Protein AF-A0A257H4T8-F1 (afdb_monomer_lite)

Structure (mmCIF, N/CA/C/O backbone):
data_AF-A0A257H4T8-F1
#
_entry.id   AF-A0A257H4T8-F1
#
loop_
_atom_site.group_PDB
_atom_site.id
_atom_site.type_symbol
_atom_site.label_atom_id
_atom_site.label_alt_id
_atom_site.label_comp_id
_atom_site.label_asym_id
_atom_site.label_entity_id
_atom_site.label_seq_id
_atom_site.pdbx_PDB_ins_code
_atom_site.Cartn_x
_atom_site.Cartn_y
_atom_site.Cartn_z
_atom_site.occupancy
_atom_site.B_iso_or_equiv
_atom_site.auth_seq_id
_atom_site.auth_comp_id
_atom_site.auth_asym_id
_atom_site.auth_atom_id
_atom_site.pdbx_PDB_model_num
ATOM 1 N N . MET A 1 1 ? 17.794 13.694 4.517 1.00 61.53 1 MET A N 1
ATOM 2 C CA . MET A 1 1 ? 16.484 13.035 4.311 1.00 61.53 1 MET A CA 1
ATOM 3 C C . MET A 1 1 ? 16.297 12.730 2.832 1.00 61.53 1 MET A C 1
ATOM 5 O O . MET A 1 1 ? 16.504 13.620 2.015 1.00 61.53 1 MET A O 1
ATOM 9 N N . GLN A 1 2 ? 15.961 11.488 2.470 1.00 77.81 2 GLN A N 1
ATOM 10 C CA . GLN A 1 2 ? 15.618 11.142 1.084 1.00 77.81 2 GLN A CA 1
ATOM 11 C C . GLN A 1 2 ? 14.274 11.781 0.704 1.00 77.81 2 GLN A C 1
ATOM 13 O O . GLN A 1 2 ? 13.358 11.820 1.521 1.00 77.81 2 GLN A O 1
ATOM 18 N N . LYS A 1 3 ? 14.149 12.274 -0.537 1.00 88.25 3 LYS A N 1
ATOM 19 C CA . LYS A 1 3 ? 12.897 12.875 -1.025 1.00 88.25 3 LYS A CA 1
ATOM 20 C C . LYS A 1 3 ? 11.767 11.831 -1.022 1.00 88.25 3 LYS A C 1
ATOM 22 O O . LYS A 1 3 ? 12.018 10.741 -1.550 1.00 88.25 3 LYS A O 1
ATOM 27 N N . PRO A 1 4 ? 10.564 12.149 -0.511 1.00 94.00 4 PRO A N 1
ATOM 28 C CA . PRO A 1 4 ? 9.388 11.289 -0.632 1.00 94.00 4 PRO A CA 1
ATOM 29 C C . PRO A 1 4 ? 9.081 10.914 -2.087 1.00 94.00 4 PRO A C 1
ATOM 31 O O . PRO A 1 4 ? 9.513 11.593 -3.025 1.00 94.00 4 PRO A O 1
ATOM 34 N N . ILE A 1 5 ? 8.339 9.827 -2.285 1.00 95.81 5 ILE A N 1
ATOM 35 C CA . ILE A 1 5 ? 7.796 9.458 -3.597 1.00 95.81 5 ILE A CA 1
ATOM 36 C C . ILE A 1 5 ? 6.339 9.900 -3.643 1.00 95.81 5 ILE A C 1
ATOM 38 O O . ILE A 1 5 ? 5.559 9.520 -2.782 1.00 95.81 5 ILE A O 1
ATOM 42 N N . GLN A 1 6 ? 5.973 10.648 -4.676 1.00 96.44 6 GLN A N 1
ATOM 43 C CA . GLN A 1 6 ? 4.584 10.850 -5.070 1.00 96.44 6 GLN A CA 1
ATOM 44 C C . GLN A 1 6 ? 4.375 10.107 -6.388 1.00 96.44 6 GLN A C 1
ATOM 46 O O . GLN A 1 6 ? 5.131 10.317 -7.342 1.00 96.44 6 GLN A O 1
ATOM 51 N N . ALA A 1 7 ? 3.409 9.194 -6.433 1.00 96.62 7 ALA A N 1
ATOM 52 C CA . ALA A 1 7 ? 3.202 8.329 -7.588 1.00 96.62 7 ALA A CA 1
ATOM 53 C C . ALA A 1 7 ? 1.721 8.227 -7.945 1.00 96.62 7 ALA A C 1
ATOM 55 O O . ALA A 1 7 ? 0.884 8.001 -7.079 1.00 96.62 7 ALA A O 1
ATOM 56 N N . ARG A 1 8 ? 1.417 8.365 -9.239 1.00 97.06 8 ARG A N 1
ATOM 57 C CA . ARG A 1 8 ? 0.072 8.162 -9.786 1.00 97.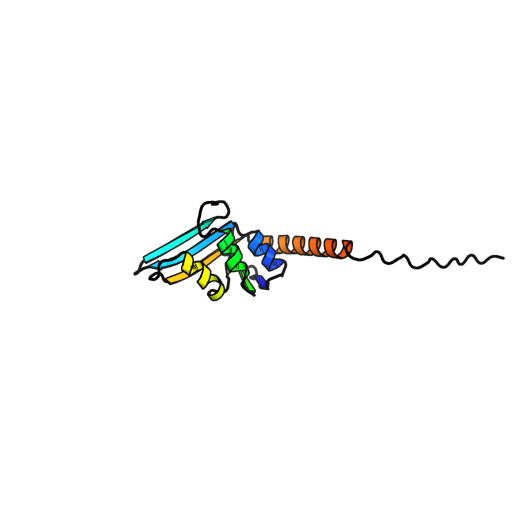06 8 ARG A CA 1
ATOM 58 C C . ARG A 1 8 ? -0.193 6.681 -10.038 1.00 97.06 8 ARG A C 1
ATOM 60 O O . ARG A 1 8 ? 0.733 5.954 -10.422 1.00 97.06 8 ARG A O 1
ATOM 67 N N . ASN A 1 9 ? -1.444 6.267 -9.898 1.00 96.31 9 ASN A N 1
ATOM 68 C CA . ASN A 1 9 ? -1.931 4.956 -10.303 1.00 96.31 9 ASN A CA 1
ATOM 69 C C . ASN A 1 9 ? -1.523 4.630 -11.755 1.00 96.31 9 ASN A C 1
ATOM 71 O O . ASN A 1 9 ? -1.510 5.500 -12.629 1.00 96.31 9 ASN A O 1
ATOM 75 N N . GLY A 1 10 ? -1.093 3.389 -11.986 1.00 93.12 10 GLY A N 1
ATOM 76 C CA . GLY A 1 10 ? -0.539 2.902 -13.257 1.00 93.12 10 GLY A CA 1
ATOM 77 C C . GLY A 1 10 ? 0.929 3.267 -13.529 1.00 93.12 10 GLY A C 1
ATOM 78 O O . GLY A 1 10 ? 1.527 2.778 -14.496 1.00 93.12 10 GLY A O 1
ATOM 79 N N . SER A 1 11 ? 1.551 4.109 -12.695 1.00 97.06 11 SER A N 1
ATOM 80 C CA . SER A 1 11 ? 2.993 4.357 -12.783 1.00 97.06 11 SER A CA 1
ATOM 81 C C . SER A 1 11 ? 3.798 3.193 -12.196 1.00 97.06 11 SER A C 1
ATOM 83 O O . SER A 1 11 ? 3.383 2.523 -11.254 1.00 97.06 11 SER A O 1
ATOM 85 N N . SER A 1 12 ? 5.022 2.997 -12.688 1.00 97.50 12 SER A N 1
ATOM 86 C CA . SER A 1 12 ? 5.915 1.958 -12.160 1.00 97.50 12 SER A CA 1
ATOM 87 C C . SER A 1 12 ? 6.291 2.165 -10.690 1.00 97.50 12 SER A C 1
ATOM 89 O O . SER A 1 12 ? 6.612 1.205 -10.004 1.00 97.50 12 SER A O 1
ATOM 91 N N . LEU A 1 13 ? 6.304 3.417 -10.209 1.00 97.56 13 LEU A N 1
ATOM 92 C CA . LEU A 1 13 ? 6.576 3.723 -8.798 1.00 97.56 13 LEU A CA 1
ATOM 93 C C . LEU A 1 13 ? 5.406 3.305 -7.907 1.00 97.56 13 LEU A C 1
ATOM 95 O O . LEU A 1 13 ? 5.632 2.750 -6.837 1.00 97.56 13 LEU A O 1
ATOM 99 N N . PHE A 1 14 ? 4.179 3.535 -8.375 1.00 97.56 14 PHE A N 1
ATOM 100 C CA . PHE A 1 14 ? 2.964 3.104 -7.693 1.00 97.56 14 PHE A CA 1
ATOM 101 C C . PHE A 1 14 ? 2.922 1.580 -7.572 1.00 97.56 14 PHE A C 1
ATOM 103 O O . PHE A 1 14 ? 2.762 1.039 -6.481 1.00 97.56 14 PHE A O 1
ATOM 110 N N . GLU A 1 15 ? 3.163 0.881 -8.680 1.00 97.44 15 GLU A N 1
ATOM 111 C CA . GLU A 1 15 ? 3.187 -0.582 -8.696 1.00 97.44 15 GLU A CA 1
ATOM 112 C C . GLU A 1 15 ? 4.284 -1.161 -7.809 1.00 97.44 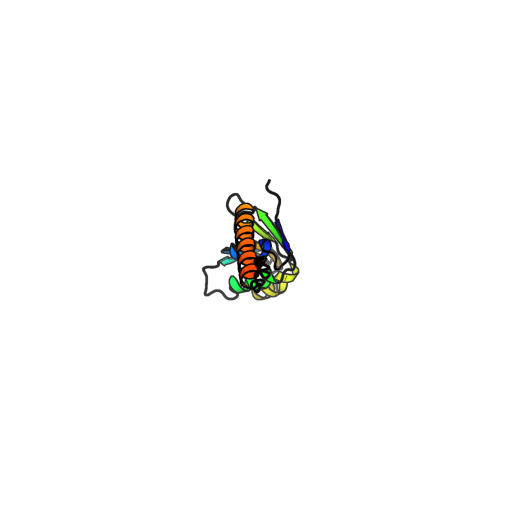15 GLU A C 1
ATOM 114 O O . GLU A 1 15 ? 4.004 -2.068 -7.028 1.00 97.44 15 GLU A O 1
ATOM 119 N N . ALA A 1 16 ? 5.498 -0.604 -7.874 1.00 97.56 16 ALA A N 1
ATOM 120 C CA . ALA A 1 16 ? 6.612 -1.041 -7.041 1.00 97.56 16 ALA A CA 1
ATOM 121 C C . ALA A 1 16 ? 6.331 -0.857 -5.541 1.00 97.56 16 ALA A C 1
ATOM 123 O O . ALA A 1 16 ? 6.671 -1.726 -4.739 1.00 97.56 16 ALA A O 1
ATOM 124 N N . ALA A 1 17 ? 5.708 0.257 -5.142 1.00 97.31 17 ALA A N 1
ATOM 125 C CA . ALA A 1 17 ? 5.382 0.506 -3.740 1.00 97.31 17 ALA A CA 1
ATOM 126 C C . ALA A 1 17 ? 4.423 -0.566 -3.198 1.00 97.31 17 ALA A C 1
ATOM 128 O O . ALA A 1 17 ? 4.697 -1.186 -2.165 1.00 97.31 17 ALA A O 1
ATOM 129 N N . PHE A 1 18 ? 3.341 -0.850 -3.927 1.00 97.12 18 PHE A N 1
ATOM 130 C CA . PHE A 1 18 ? 2.380 -1.874 -3.520 1.00 97.12 18 PHE A CA 1
ATOM 131 C C . PHE A 1 18 ? 2.930 -3.298 -3.638 1.00 97.12 18 PHE A C 1
ATOM 133 O O . PHE A 1 18 ? 2.633 -4.121 -2.779 1.00 97.12 18 PHE A O 1
ATOM 140 N N . SER A 1 19 ? 3.746 -3.615 -4.650 1.00 96.44 19 SER A N 1
ATOM 141 C CA . SER A 1 19 ? 4.326 -4.961 -4.799 1.00 96.44 19 SER A CA 1
ATOM 142 C C . SER A 1 19 ? 5.300 -5.319 -3.677 1.00 96.44 19 SER A C 1
ATOM 144 O O . SER A 1 19 ? 5.505 -6.491 -3.384 1.00 96.44 19 SER A O 1
ATOM 146 N N . LEU A 1 20 ? 5.922 -4.309 -3.065 1.00 96.38 20 LEU A N 1
ATOM 147 C CA . LEU A 1 20 ? 6.852 -4.468 -1.947 1.00 96.38 20 LEU A CA 1
ATOM 148 C C . LEU A 1 20 ? 6.162 -4.389 -0.576 1.00 96.38 20 LEU A C 1
ATOM 150 O O . LEU A 1 20 ? 6.837 -4.511 0.448 1.00 96.38 20 LEU A O 1
ATOM 154 N N . SER A 1 21 ? 4.843 -4.189 -0.540 1.00 95.81 21 SER A N 1
ATOM 155 C CA . SER A 1 21 ? 4.081 -4.102 0.706 1.00 95.81 21 SER A CA 1
ATOM 156 C C . SER A 1 21 ? 3.896 -5.479 1.339 1.00 95.81 21 SER A C 1
ATOM 158 O O . SER A 1 21 ? 3.517 -6.430 0.658 1.00 95.81 21 SER A O 1
ATOM 160 N N . LYS A 1 22 ? 4.139 -5.585 2.650 1.00 92.50 22 LYS A N 1
ATOM 161 C CA . LYS A 1 22 ? 4.096 -6.872 3.381 1.00 92.50 22 LYS A CA 1
ATOM 162 C C . LYS A 1 22 ? 3.105 -6.901 4.537 1.00 92.50 22 L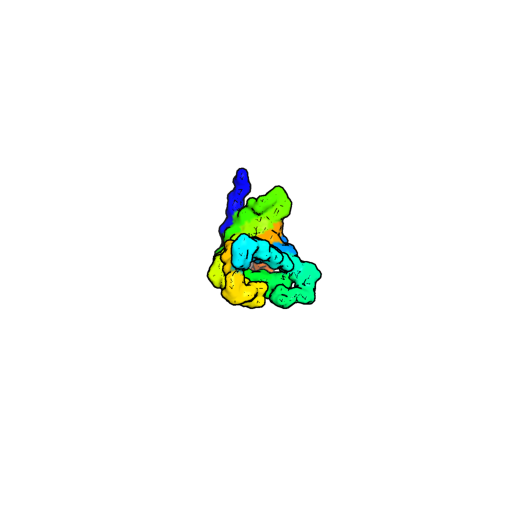YS A C 1
ATOM 164 O O . LYS A 1 22 ? 2.672 -7.974 4.964 1.00 92.50 22 LYS A O 1
ATOM 169 N N . SER A 1 23 ? 2.776 -5.737 5.078 1.00 94.44 23 SER A N 1
ATOM 170 C CA . SER A 1 23 ? 1.851 -5.611 6.193 1.00 94.44 23 SER A CA 1
ATOM 171 C C . SER A 1 23 ? 1.185 -4.247 6.183 1.00 94.44 23 SER A C 1
ATOM 173 O O . SER A 1 23 ? 1.638 -3.309 5.530 1.00 94.44 23 SER A O 1
ATOM 175 N N . ALA A 1 24 ? 0.080 -4.144 6.903 1.00 94.62 24 ALA A N 1
ATOM 176 C CA . ALA A 1 24 ? -0.620 -2.899 7.122 1.00 94.62 24 ALA A CA 1
ATOM 177 C C . ALA A 1 24 ? -1.171 -2.846 8.544 1.00 94.62 24 ALA A C 1
ATOM 179 O O . ALA A 1 24 ? -1.429 -3.870 9.188 1.00 94.62 24 ALA A O 1
ATOM 180 N N . ARG A 1 25 ? -1.351 -1.625 9.029 1.00 93.81 25 ARG A N 1
ATOM 181 C CA . ARG A 1 25 ? -1.908 -1.321 10.335 1.00 93.81 25 ARG A CA 1
ATOM 182 C C . ARG A 1 25 ? -3.037 -0.320 10.181 1.00 93.81 25 ARG A C 1
ATOM 184 O O . ARG A 1 25 ? -2.848 0.743 9.595 1.00 93.81 25 ARG A O 1
ATOM 191 N N . ILE A 1 26 ? -4.183 -0.645 10.762 1.00 93.06 26 ILE A N 1
ATOM 192 C CA . ILE A 1 26 ? -5.304 0.279 10.904 1.00 93.06 26 ILE A CA 1
ATOM 193 C C . ILE A 1 26 ? -5.437 0.596 12.385 1.00 93.06 26 ILE A C 1
ATOM 195 O O . ILE A 1 26 ? -5.609 -0.300 13.209 1.00 93.06 26 ILE A O 1
ATOM 199 N N . THR A 1 27 ? -5.332 1.874 12.721 1.00 92.62 27 THR A N 1
ATOM 200 C CA . THR A 1 27 ? -5.515 2.357 14.087 1.00 92.62 27 THR A CA 1
ATOM 201 C C . THR A 1 27 ? -6.867 3.036 14.180 1.00 92.62 27 THR A C 1
ATOM 203 O O . THR A 1 27 ? -7.179 3.919 13.375 1.00 92.62 27 THR A O 1
ATOM 206 N N . VAL A 1 28 ? -7.657 2.659 15.180 1.00 93.31 28 VAL A N 1
ATOM 207 C CA . VAL A 1 28 ? -8.981 3.226 15.433 1.00 93.31 28 VAL A CA 1
ATOM 208 C C . VAL A 1 28 ? -9.087 3.747 16.855 1.00 93.31 28 VAL A C 1
ATOM 210 O O . VAL A 1 28 ? -8.424 3.263 17.774 1.00 93.31 28 VAL A O 1
ATOM 213 N N . PHE A 1 29 ? -9.923 4.762 17.021 1.00 92.50 29 PHE A N 1
ATOM 214 C CA . PHE A 1 29 ? -10.326 5.281 18.314 1.00 92.50 29 PHE A CA 1
ATOM 215 C C . PHE A 1 29 ? -11.628 4.608 18.750 1.00 92.50 29 PHE A C 1
ATOM 217 O O . PHE A 1 29 ? -12.591 4.586 17.982 1.00 92.50 29 PHE A O 1
ATOM 224 N N . ASN A 1 30 ? -11.649 4.094 19.976 1.00 90.88 30 ASN A N 1
ATOM 225 C CA . ASN A 1 30 ? -12.783 3.403 20.577 1.00 90.88 30 ASN A CA 1
ATOM 226 C C . ASN A 1 30 ? -12.981 3.905 22.018 1.00 90.88 30 ASN A C 1
ATOM 228 O O . ASN A 1 30 ? -12.170 3.594 22.881 1.00 90.88 30 ASN A 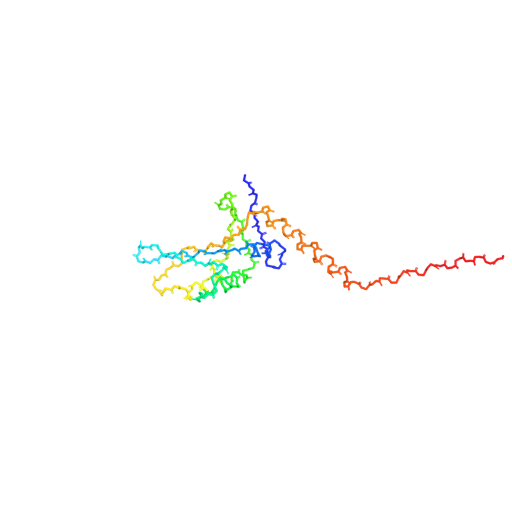O 1
ATOM 232 N N . PHE A 1 31 ? -14.015 4.722 22.261 1.00 85.75 31 PHE A N 1
ATOM 233 C CA . PHE A 1 31 ? -14.397 5.240 23.590 1.00 85.75 31 PHE A CA 1
ATOM 234 C C . PHE A 1 31 ? -13.224 5.671 24.501 1.00 85.75 31 PHE A C 1
ATOM 236 O O . PHE A 1 31 ? -13.150 5.294 25.666 1.00 85.75 31 PHE A O 1
ATOM 243 N N . GLY A 1 32 ? -12.284 6.468 23.982 1.00 85.69 32 GLY A N 1
ATOM 244 C CA . GLY A 1 32 ? -11.124 6.939 24.760 1.00 85.69 32 GLY A CA 1
ATOM 245 C C . GLY A 1 32 ? -9.888 6.041 24.680 1.00 85.69 32 GLY A C 1
ATOM 246 O O . GLY A 1 32 ? -8.813 6.453 25.106 1.00 85.69 32 GLY A O 1
ATOM 247 N N . GLN A 1 33 ? -10.006 4.855 24.089 1.00 92.69 33 GLN A N 1
ATOM 248 C CA . GLN A 1 33 ? -8.921 3.900 23.884 1.00 92.69 33 GLN A CA 1
ATOM 249 C C . GLN A 1 33 ? -8.513 3.806 22.409 1.00 92.69 33 GLN A C 1
ATOM 251 O O . GLN A 1 33 ? -9.236 4.216 21.497 1.00 92.69 33 GLN A O 1
ATOM 256 N N . ILE A 1 34 ? -7.316 3.265 22.173 1.00 93.44 34 ILE A N 1
ATOM 257 C CA . ILE A 1 34 ? -6.789 2.996 20.835 1.00 93.44 34 ILE A CA 1
ATOM 258 C C . ILE A 1 34 ? -6.775 1.488 20.615 1.00 93.44 34 ILE A C 1
ATOM 260 O O . ILE A 1 34 ? -6.164 0.751 21.387 1.00 93.44 34 ILE A O 1
ATOM 264 N N . ARG A 1 35 ? -7.393 1.047 19.519 1.00 92.62 35 ARG A N 1
ATOM 265 C CA . ARG A 1 35 ? -7.321 -0.333 19.038 1.00 92.62 35 ARG A CA 1
ATOM 266 C C . ARG A 1 35 ? -6.567 -0.368 17.716 1.00 92.62 35 ARG A C 1
ATOM 268 O O . ARG A 1 35 ? -6.724 0.513 16.870 1.00 92.62 35 ARG A O 1
ATOM 275 N N . THR A 1 36 ? -5.765 -1.410 17.541 1.00 92.44 36 THR A N 1
ATOM 276 C CA . THR A 1 36 ? -4.938 -1.605 16.353 1.00 92.44 36 THR A CA 1
ATOM 277 C C . THR A 1 36 ? -5.303 -2.919 15.681 1.00 92.44 36 THR A C 1
ATOM 279 O O . THR A 1 36 ? -5.256 -3.974 16.309 1.00 92.44 36 THR A O 1
ATOM 282 N N . LEU A 1 37 ? -5.636 -2.855 14.396 1.00 91.44 37 LEU A N 1
ATOM 283 C CA . LEU A 1 37 ? -5.833 -4.012 13.532 1.00 91.44 37 LEU A CA 1
ATOM 284 C C . LEU A 1 37 ? -4.585 -4.194 12.671 1.00 91.44 37 LEU A C 1
ATOM 286 O O . LEU A 1 37 ? -4.090 -3.232 12.079 1.00 91.44 37 LEU A O 1
ATOM 290 N N . GLN A 1 38 ? -4.071 -5.421 12.607 1.00 92.88 38 GLN A N 1
ATOM 291 C CA . GLN A 1 38 ? -2.867 -5.743 11.848 1.00 92.88 38 GLN A CA 1
ATOM 292 C C . GLN A 1 38 ? -3.172 -6.756 10.750 1.00 92.88 38 GLN A C 1
ATOM 294 O O . GLN A 1 38 ? -3.634 -7.864 11.020 1.00 92.88 38 GLN A O 1
ATOM 299 N N . PHE A 1 39 ? -2.824 -6.383 9.525 1.00 92.88 39 PHE A N 1
ATOM 300 C CA . PHE A 1 39 ? -2.966 -7.196 8.327 1.00 92.88 39 PHE A CA 1
ATOM 301 C C . PHE A 1 39 ? -1.570 -7.577 7.856 1.00 92.88 39 PHE A C 1
ATOM 303 O O . PHE A 1 39 ? -0.704 -6.716 7.724 1.00 92.88 39 PHE A O 1
ATOM 310 N N . ASN A 1 40 ? -1.336 -8.860 7.611 1.00 92.12 40 ASN A N 1
ATOM 311 C CA . ASN A 1 40 ? -0.045 -9.358 7.150 1.00 92.12 40 ASN A CA 1
ATOM 312 C C . ASN A 1 40 ? -0.262 -10.194 5.894 1.00 92.12 40 ASN A C 1
ATOM 314 O O . ASN A 1 40 ? -1.186 -11.004 5.857 1.00 92.12 40 ASN A O 1
ATOM 318 N N . GLN A 1 41 ? 0.631 -10.061 4.915 1.00 87.06 41 GLN A N 1
ATOM 319 C CA . GLN A 1 41 ? 0.556 -10.782 3.642 1.00 87.06 41 GLN A CA 1
ATOM 320 C C . GLN A 1 41 ? 0.478 -12.308 3.806 1.00 87.06 41 GLN A C 1
ATOM 322 O O . GLN A 1 41 ? -0.158 -12.983 3.008 1.00 87.06 41 GLN A O 1
ATOM 327 N N . LEU A 1 42 ? 1.105 -12.852 4.852 1.00 85.62 42 LEU A N 1
ATOM 328 C CA . LEU A 1 42 ? 1.169 -14.296 5.101 1.00 85.62 42 LEU A CA 1
ATOM 329 C C . LEU A 1 42 ? -0.055 -14.857 5.846 1.00 85.62 42 LEU A C 1
ATOM 331 O O . LEU A 1 42 ? -0.163 -16.070 6.007 1.00 85.62 42 LEU A O 1
ATOM 335 N N . LYS A 1 43 ? -0.969 -14.009 6.335 1.00 80.88 43 LYS A N 1
ATOM 336 C CA . LYS A 1 43 ? -2.172 -14.462 7.046 1.00 80.88 43 LYS A CA 1
ATOM 337 C C . LYS A 1 43 ? -3.331 -14.608 6.059 1.00 80.88 43 LYS A C 1
ATOM 339 O O . LYS A 1 43 ? -3.987 -13.626 5.734 1.00 80.88 43 LYS A O 1
ATOM 344 N N . LEU A 1 44 ? -3.566 -15.841 5.611 1.00 69.56 44 LEU A N 1
ATOM 345 C CA . LEU A 1 44 ? -4.564 -16.166 4.583 1.00 69.56 44 LEU A CA 1
ATOM 346 C C . LEU A 1 44 ? -6.002 -16.297 5.119 1.00 69.56 44 LEU A C 1
ATOM 348 O O . LEU A 1 44 ? -6.938 -16.134 4.352 1.00 69.56 44 LEU A O 1
ATOM 352 N N . ASN A 1 45 ? -6.187 -16.531 6.423 1.00 74.75 45 ASN A N 1
ATOM 353 C CA . ASN A 1 45 ? -7.504 -16.813 7.022 1.00 74.75 45 ASN A CA 1
ATOM 354 C C . ASN A 1 45 ? -8.115 -15.602 7.752 1.00 74.75 45 ASN A C 1
ATOM 356 O O . ASN A 1 45 ? -8.848 -15.766 8.726 1.00 74.75 45 ASN A O 1
ATOM 360 N N . CYS A 1 46 ? -7.747 -14.383 7.361 1.00 73.88 46 CYS A N 1
ATOM 361 C CA . CYS A 1 46 ? -8.328 -13.166 7.921 1.00 73.88 46 CYS A CA 1
ATOM 362 C C . CYS A 1 46 ? -9.286 -12.563 6.896 1.00 73.88 46 CYS A C 1
ATOM 364 O O . CYS A 1 46 ? -8.866 -12.303 5.773 1.00 73.88 46 CYS A O 1
ATOM 366 N N . GLU A 1 47 ? -10.531 -12.316 7.298 1.00 81.81 47 GLU A N 1
ATOM 367 C CA . GLU A 1 47 ? -11.501 -11.551 6.517 1.00 81.81 47 GLU A CA 1
ATOM 368 C C . GLU A 1 47 ? -11.853 -10.258 7.271 1.00 81.81 47 GLU A C 1
ATOM 370 O O . GLU A 1 47 ? -12.259 -10.329 8.436 1.00 81.81 47 GLU A O 1
ATOM 375 N N . PRO A 1 48 ? -11.688 -9.075 6.650 1.00 87.44 48 PRO A N 1
ATOM 376 C CA . PRO A 1 48 ? -11.046 -8.834 5.352 1.00 87.44 48 PRO A CA 1
ATOM 377 C C . PRO A 1 48 ? -9.548 -9.190 5.347 1.00 87.44 48 PRO A C 1
ATOM 379 O O . PRO A 1 48 ? -8.873 -9.117 6.378 1.00 87.44 48 PRO A O 1
ATOM 382 N N . SER A 1 49 ? -9.009 -9.572 4.189 1.00 92.00 49 SER A N 1
ATOM 383 C CA . SER A 1 49 ? -7.612 -10.000 4.065 1.00 92.00 49 SER A CA 1
ATOM 384 C C . SER A 1 49 ? -6.660 -8.832 3.789 1.00 92.00 49 SER A C 1
ATOM 386 O O . SER A 1 49 ? -7.061 -7.719 3.440 1.00 92.00 49 SER A O 1
ATOM 388 N N . PHE A 1 50 ? -5.348 -9.081 3.895 1.00 93.94 50 PHE A N 1
ATOM 389 C CA . PHE A 1 50 ? -4.346 -8.108 3.441 1.00 93.94 50 PHE A CA 1
ATOM 390 C C . PHE A 1 50 ? -4.468 -7.817 1.935 1.00 93.94 50 PHE A C 1
ATOM 392 O O . PHE A 1 50 ? -4.245 -6.685 1.514 1.00 93.94 50 PHE A O 1
ATOM 399 N N . SER A 1 51 ? -4.845 -8.812 1.126 1.00 93.19 51 SER A N 1
ATOM 400 C CA . SER A 1 51 ? -5.037 -8.629 -0.318 1.00 93.19 51 SER A CA 1
ATOM 401 C C . SER A 1 51 ? -6.199 -7.679 -0.613 1.00 93.19 51 SER A C 1
ATOM 403 O O . SER A 1 51 ? -6.080 -6.819 -1.488 1.00 93.19 51 SER A O 1
ATOM 405 N N . ASP A 1 52 ? -7.287 -7.782 0.151 1.00 93.88 52 ASP A N 1
ATOM 406 C CA . ASP A 1 52 ? -8.455 -6.903 0.011 1.00 93.88 52 ASP A CA 1
ATOM 407 C C . ASP A 1 52 ? -8.096 -5.466 0.390 1.00 93.88 52 ASP A C 1
ATOM 409 O O . ASP A 1 52 ? -8.419 -4.527 -0.337 1.00 93.88 52 ASP A O 1
ATOM 413 N N . LEU A 1 53 ? -7.321 -5.302 1.469 1.00 94.62 53 LEU A N 1
ATOM 414 C CA . LEU A 1 53 ? -6.799 -4.004 1.896 1.00 94.62 53 LEU A CA 1
ATOM 415 C C . LEU A 1 53 ? -5.952 -3.357 0.797 1.00 94.62 53 LEU A C 1
ATOM 417 O O . LEU A 1 53 ? -6.144 -2.186 0.477 1.00 94.62 53 LEU A O 1
ATOM 421 N N . ILE A 1 54 ? -5.014 -4.109 0.213 1.00 95.94 54 ILE A N 1
ATOM 422 C CA . ILE A 1 54 ? -4.163 -3.609 -0.875 1.00 95.94 54 ILE A CA 1
ATOM 423 C C . ILE A 1 54 ? -4.989 -3.290 -2.121 1.00 95.94 54 ILE A C 1
ATOM 425 O O . ILE A 1 54 ? -4.688 -2.313 -2.805 1.00 95.94 54 ILE A O 1
ATOM 429 N N . SER A 1 55 ? -6.023 -4.076 -2.412 1.00 94.88 55 SER A N 1
ATOM 430 C CA . SER A 1 55 ? -6.910 -3.833 -3.552 1.00 94.88 55 SER A CA 1
ATOM 431 C C . SER A 1 55 ? -7.684 -2.528 -3.380 1.00 94.88 55 SER A C 1
ATOM 433 O O . SER A 1 55 ? -7.629 -1.692 -4.277 1.00 94.88 55 SER A O 1
ATOM 435 N N . ALA A 1 56 ? -8.270 -2.290 -2.203 1.00 94.88 56 ALA A N 1
ATOM 436 C CA . ALA A 1 56 ? -8.918 -1.019 -1.879 1.00 94.88 56 ALA A CA 1
ATOM 437 C C . ALA A 1 56 ? -7.926 0.154 -1.944 1.00 94.88 56 ALA A C 1
ATOM 439 O O . ALA A 1 56 ? -8.176 1.164 -2.592 1.00 94.88 56 ALA A O 1
ATOM 440 N N . ALA A 1 57 ? -6.738 0.002 -1.355 1.00 95.31 57 ALA A N 1
ATOM 441 C CA . ALA A 1 57 ? -5.703 1.035 -1.371 1.00 95.31 57 ALA A CA 1
ATOM 442 C C . ALA A 1 57 ? -5.239 1.409 -2.792 1.00 95.31 57 ALA A C 1
ATOM 444 O O . ALA A 1 57 ? -4.877 2.560 -3.054 1.00 95.31 57 ALA A O 1
ATOM 445 N N . ARG A 1 58 ? -5.259 0.447 -3.723 1.00 95.81 58 ARG A N 1
ATOM 446 C CA . ARG A 1 58 ? -4.909 0.652 -5.134 1.00 95.81 58 ARG A CA 1
ATOM 447 C C . ARG A 1 58 ? -5.956 1.426 -5.925 1.00 95.81 58 ARG A C 1
ATOM 449 O O . ARG A 1 58 ? -5.637 1.849 -7.032 1.00 95.81 58 ARG A O 1
ATOM 456 N N . GLU A 1 59 ? -7.154 1.645 -5.396 1.00 95.12 59 GLU A N 1
ATOM 457 C CA . GLU A 1 59 ? -8.149 2.520 -6.028 1.00 95.12 59 GLU A CA 1
ATOM 458 C C . GLU A 1 59 ? -7.768 4.006 -5.908 1.00 95.12 59 GLU A C 1
ATOM 460 O O . GLU A 1 59 ? -8.297 4.842 -6.638 1.00 95.12 59 GLU A O 1
ATOM 465 N N . SER A 1 60 ? -6.795 4.345 -5.053 1.00 94.31 60 SER A N 1
ATOM 466 C CA . SER A 1 60 ? -6.284 5.710 -4.924 1.00 94.31 60 SER A CA 1
ATOM 467 C C . SER A 1 60 ? -5.641 6.194 -6.226 1.00 94.31 60 SER A C 1
ATOM 469 O O . SER A 1 60 ? -4.815 5.499 -6.824 1.00 94.31 60 SER A O 1
ATOM 471 N N . GLU A 1 61 ? -5.973 7.415 -6.661 1.00 94.56 61 GLU A N 1
ATOM 472 C CA . GLU A 1 61 ? -5.370 8.005 -7.865 1.00 94.56 61 GLU A CA 1
ATOM 473 C C . GLU A 1 61 ? -3.877 8.292 -7.653 1.00 94.56 61 GLU A C 1
ATOM 475 O O . GLU A 1 61 ? -3.062 8.098 -8.559 1.00 94.56 61 GLU A O 1
ATOM 480 N N . TYR A 1 62 ? -3.509 8.714 -6.444 1.00 95.62 62 TYR A N 1
ATOM 481 C CA . TYR A 1 62 ? -2.135 8.998 -6.053 1.00 95.62 62 TYR A CA 1
ATOM 482 C C . TYR A 1 62 ? -1.795 8.328 -4.729 1.00 95.62 62 TYR A C 1
ATOM 484 O O . TYR A 1 62 ? -2.657 8.111 -3.879 1.00 95.62 62 TYR A O 1
ATOM 492 N N . ILE A 1 63 ? -0.512 8.038 -4.553 1.00 96.31 63 ILE A N 1
ATOM 493 C CA . ILE A 1 63 ? 0.061 7.655 -3.268 1.00 96.31 63 ILE A CA 1
ATOM 494 C C . ILE A 1 63 ? 1.251 8.538 -2.938 1.00 96.31 63 ILE A C 1
ATOM 496 O O . ILE A 1 63 ? 1.983 8.986 -3.832 1.00 96.31 63 ILE A O 1
ATOM 500 N N . HIS A 1 64 ? 1.467 8.718 -1.643 1.00 96.44 64 HIS A N 1
ATOM 501 C CA . HIS A 1 64 ? 2.686 9.280 -1.094 1.00 96.44 64 HIS A CA 1
ATOM 502 C C . HIS A 1 64 ? 3.426 8.180 -0.343 1.00 96.44 64 HIS A C 1
ATOM 504 O O . HIS A 1 64 ? 2.823 7.394 0.377 1.00 96.44 64 HIS A O 1
ATOM 510 N N . VAL A 1 65 ? 4.734 8.077 -0.545 1.00 96.38 65 VAL A N 1
ATOM 511 C CA . VAL A 1 65 ? 5.572 7.136 0.196 1.00 96.38 65 VAL A CA 1
ATOM 512 C C . VAL A 1 65 ? 6.654 7.911 0.915 1.00 96.38 65 VAL A C 1
ATOM 514 O O . VAL A 1 65 ? 7.379 8.707 0.303 1.00 96.38 65 VAL A O 1
ATOM 517 N N . VAL A 1 66 ? 6.772 7.639 2.207 1.00 95.38 66 VAL A N 1
ATOM 518 C CA . VAL A 1 66 ? 7.774 8.207 3.109 1.00 95.38 66 VAL A CA 1
ATOM 519 C C . VAL A 1 66 ? 8.503 7.081 3.831 1.00 95.38 66 VAL A C 1
ATOM 521 O O . VAL A 1 66 ? 7.937 6.013 4.035 1.00 95.38 66 VAL A O 1
ATOM 524 N N . ASN A 1 67 ? 9.768 7.286 4.202 1.00 93.38 67 ASN A N 1
ATOM 525 C CA . ASN A 1 67 ? 10.437 6.360 5.117 1.00 93.38 67 ASN A CA 1
ATOM 526 C C . ASN A 1 67 ? 9.918 6.637 6.532 1.00 93.38 67 ASN A C 1
ATOM 528 O O . ASN A 1 67 ? 10.025 7.769 6.999 1.00 93.38 67 ASN A O 1
ATOM 532 N N . ASP A 1 68 ? 9.374 5.618 7.187 1.00 89.19 68 ASP A N 1
ATOM 533 C CA . ASP A 1 68 ? 8.929 5.695 8.586 1.00 89.19 68 ASP A CA 1
ATOM 534 C C . ASP A 1 68 ? 10.049 5.254 9.539 1.00 89.19 68 ASP A C 1
ATOM 536 O O . ASP A 1 68 ? 10.147 5.734 10.664 1.00 89.19 68 ASP A O 1
ATOM 540 N N . SER A 1 69 ? 10.958 4.394 9.068 1.00 86.69 69 SER A N 1
ATOM 541 C CA . SER A 1 69 ? 12.141 3.975 9.817 1.00 86.69 69 SER A CA 1
ATOM 542 C C . SER A 1 69 ? 13.360 3.768 8.909 1.00 86.69 69 SER A C 1
ATOM 544 O O . SER A 1 69 ? 13.327 4.045 7.706 1.00 86.69 69 SER A O 1
ATOM 546 N N . ILE A 1 70 ? 14.448 3.262 9.500 1.00 80.56 70 ILE A N 1
ATOM 547 C CA . ILE A 1 70 ? 15.637 2.818 8.768 1.00 80.56 70 ILE A CA 1
ATOM 548 C C . ILE A 1 70 ? 15.337 1.578 7.920 1.00 80.56 70 ILE A C 1
ATOM 550 O O . ILE A 1 70 ? 16.027 1.378 6.940 1.00 80.56 70 ILE A O 1
ATOM 554 N N . ASP A 1 71 ? 14.301 0.789 8.192 1.00 85.25 71 ASP A N 1
ATOM 555 C CA . ASP A 1 71 ? 14.084 -0.481 7.480 1.00 85.25 71 ASP A CA 1
ATOM 556 C C . ASP A 1 71 ? 12.860 -0.467 6.558 1.00 85.25 71 ASP A C 1
ATOM 558 O O . ASP A 1 71 ? 12.761 -1.281 5.634 1.00 85.25 71 ASP A O 1
ATOM 562 N N . HIS A 1 72 ? 11.927 0.468 6.761 1.00 90.06 72 HIS A N 1
ATOM 563 C CA . HIS A 1 72 ? 10.642 0.449 6.064 1.00 90.06 72 HIS A CA 1
ATOM 564 C C . HIS A 1 72 ? 10.125 1.830 5.653 1.00 90.06 72 HIS A C 1
ATOM 566 O O . HIS A 1 72 ? 10.332 2.850 6.317 1.00 90.06 72 HIS A O 1
ATOM 572 N N . GLY A 1 73 ? 9.406 1.826 4.532 1.00 94.81 73 GLY A N 1
ATOM 573 C CA . GLY A 1 73 ? 8.569 2.926 4.077 1.00 94.81 73 GLY A CA 1
ATOM 574 C C . GLY A 1 73 ? 7.104 2.703 4.437 1.00 94.81 73 GLY A C 1
ATOM 575 O O . GLY A 1 73 ? 6.676 1.580 4.702 1.00 94.81 73 GLY A O 1
ATOM 576 N N . VAL A 1 74 ? 6.325 3.776 4.422 1.00 96.56 74 VAL A N 1
ATOM 577 C CA . VAL A 1 74 ? 4.872 3.753 4.589 1.00 96.56 74 VAL A CA 1
ATOM 578 C C . VAL A 1 74 ? 4.233 4.377 3.363 1.00 96.56 74 VAL A C 1
ATOM 580 O O . VAL A 1 74 ? 4.642 5.451 2.922 1.00 96.56 74 VAL A O 1
ATOM 583 N N . ILE A 1 75 ? 3.241 3.679 2.815 1.00 96.94 75 ILE A N 1
ATOM 584 C CA . ILE A 1 75 ? 2.356 4.208 1.784 1.00 96.94 75 ILE A CA 1
ATOM 585 C C . ILE A 1 75 ? 1.208 4.930 2.478 1.00 96.94 75 ILE A C 1
ATOM 587 O O . ILE A 1 75 ? 0.427 4.332 3.222 1.00 96.94 75 ILE A O 1
ATOM 591 N N . GLU A 1 76 ? 1.115 6.215 2.194 1.00 94.25 76 GLU A N 1
ATOM 592 C CA . GLU A 1 76 ? 0.000 7.081 2.518 1.00 94.25 76 GLU A CA 1
ATOM 593 C C . GLU A 1 76 ? -0.939 7.107 1.311 1.00 94.25 76 GLU A C 1
ATOM 595 O O . GLU A 1 76 ? -0.565 7.489 0.195 1.00 94.25 76 GLU A O 1
ATOM 600 N N . VAL A 1 77 ? -2.162 6.649 1.548 1.00 92.38 77 VAL A N 1
ATOM 601 C CA . VAL A 1 77 ? -3.262 6.635 0.583 1.00 92.38 77 VAL A CA 1
ATOM 602 C C . VAL A 1 77 ? -4.322 7.634 1.013 1.00 92.38 77 VAL A C 1
ATOM 604 O O . VAL A 1 77 ? -4.408 7.981 2.195 1.00 92.38 77 VAL A O 1
ATOM 607 N N . ASP A 1 78 ? -5.144 8.085 0.067 1.00 86.06 78 ASP A N 1
ATOM 608 C CA . ASP A 1 78 ? -6.270 8.948 0.401 1.00 86.06 78 ASP A CA 1
ATOM 609 C C . ASP A 1 78 ? -7.195 8.237 1.405 1.00 86.06 78 ASP A C 1
ATOM 611 O O . ASP A 1 78 ? -7.630 7.097 1.211 1.00 86.06 78 ASP A O 1
ATOM 615 N N . ARG A 1 79 ? -7.496 8.929 2.506 1.00 83.06 79 ARG A N 1
ATOM 616 C CA . ARG A 1 79 ? -8.377 8.435 3.561 1.00 83.06 79 ARG A CA 1
ATOM 617 C C . ARG A 1 79 ? -9.753 8.055 3.018 1.00 83.06 79 ARG A C 1
ATOM 619 O O . ARG A 1 79 ? -10.320 7.078 3.502 1.00 83.06 79 ARG A O 1
ATOM 626 N N . TYR A 1 80 ? -10.289 8.806 2.055 1.00 86.81 80 TYR A N 1
ATOM 627 C CA . TYR A 1 80 ? -11.628 8.555 1.516 1.00 86.81 80 TYR A CA 1
ATOM 628 C C . TYR A 1 80 ? -11.708 7.223 0.771 1.00 86.81 80 TYR A C 1
ATOM 630 O O . TYR A 1 80 ? -12.715 6.529 0.875 1.00 86.81 80 TYR A O 1
ATOM 638 N N . VAL A 1 81 ? -10.621 6.828 0.104 1.00 89.81 81 VAL A N 1
ATOM 639 C CA . VAL A 1 81 ? -10.512 5.541 -0.596 1.00 89.81 81 VAL A CA 1
ATOM 640 C C . VAL A 1 81 ? -10.563 4.381 0.400 1.00 89.81 81 VAL A C 1
ATOM 642 O O . VAL A 1 81 ? -11.243 3.383 0.180 1.00 89.81 81 VAL A O 1
ATOM 645 N N . MET A 1 82 ? -9.899 4.533 1.547 1.00 92.12 82 MET A N 1
ATOM 646 C CA . MET A 1 82 ? -9.859 3.482 2.566 1.00 92.12 82 MET A CA 1
ATOM 647 C C . MET A 1 82 ? -11.097 3.433 3.464 1.00 92.12 82 MET A C 1
ATOM 649 O O . MET A 1 82 ? -11.266 2.449 4.180 1.00 92.12 82 MET A O 1
ATOM 653 N N . ASP A 1 83 ? -11.963 4.448 3.461 1.00 89.31 83 ASP A N 1
ATOM 654 C CA . ASP A 1 83 ? -13.087 4.542 4.403 1.00 89.31 83 ASP A CA 1
ATOM 655 C C . ASP A 1 83 ? -14.079 3.379 4.242 1.00 89.31 83 ASP A C 1
ATOM 657 O O . ASP A 1 83 ? -14.491 2.767 5.230 1.00 89.31 83 ASP A O 1
ATOM 661 N N . ALA A 1 84 ? -14.400 3.011 2.998 1.00 89.06 84 ALA A N 1
ATOM 662 C CA . ALA A 1 84 ? -15.295 1.892 2.698 1.00 89.06 84 ALA A CA 1
ATOM 663 C C . ALA A 1 84 ? -14.723 0.542 3.162 1.00 89.06 84 ALA A C 1
ATOM 665 O O . ALA A 1 84 ? -15.454 -0.281 3.713 1.00 89.06 84 ALA A O 1
ATOM 666 N N . PHE A 1 85 ? -13.416 0.327 2.985 1.00 92.38 85 PHE A N 1
ATOM 667 C CA . PHE A 1 85 ? -12.733 -0.871 3.475 1.00 92.38 85 PHE A CA 1
ATOM 668 C C . PHE A 1 85 ? -12.676 -0.896 5.007 1.00 92.38 85 PHE A C 1
ATOM 670 O O . PHE A 1 85 ? -13.007 -1.892 5.648 1.00 92.38 85 PHE A O 1
ATOM 677 N N . VAL A 1 86 ? -12.297 0.227 5.619 1.00 91.38 86 VAL A N 1
ATOM 678 C CA . VAL A 1 86 ? -12.159 0.341 7.073 1.00 91.38 86 VAL A CA 1
ATOM 679 C C . VAL A 1 86 ? -13.496 0.094 7.765 1.00 91.38 86 VAL A C 1
ATOM 681 O O . VAL A 1 86 ? -13.518 -0.619 8.762 1.00 91.38 86 VAL A O 1
ATOM 684 N N . LYS A 1 87 ? -14.611 0.603 7.227 1.00 90.94 87 LYS A N 1
ATOM 685 C CA . LYS A 1 87 ? -15.964 0.373 7.768 1.00 90.94 87 LYS A CA 1
ATOM 686 C C . LYS A 1 87 ? -16.363 -1.102 7.848 1.00 90.94 87 LYS A C 1
ATOM 688 O O . LYS A 1 87 ? -17.200 -1.441 8.674 1.00 90.94 87 LYS A O 1
ATOM 693 N N . GLN A 1 88 ? -15.762 -1.972 7.038 1.00 90.94 88 GLN A N 1
ATOM 694 C CA . GLN A 1 88 ? -15.970 -3.424 7.122 1.00 90.94 88 GLN A CA 1
ATOM 695 C C . GLN A 1 88 ? -15.173 -4.053 8.274 1.00 90.94 88 GLN A C 1
ATOM 697 O O . GLN A 1 88 ? -15.536 -5.107 8.784 1.00 90.94 88 GLN A O 1
ATOM 702 N N . CYS A 1 89 ? -14.083 -3.405 8.688 1.00 88.38 89 CYS A N 1
ATOM 703 C CA . CYS A 1 89 ? -13.150 -3.908 9.694 1.00 88.38 89 CYS A CA 1
ATOM 704 C C . CYS A 1 89 ? -13.472 -3.447 11.125 1.00 88.38 89 CYS A C 1
ATOM 706 O O . CYS A 1 89 ? -12.892 -3.976 12.075 1.00 88.38 89 CYS A O 1
ATOM 708 N N . ILE A 1 90 ? -14.303 -2.413 11.284 1.00 89.56 90 ILE A N 1
ATOM 709 C CA . ILE A 1 90 ? -14.457 -1.673 12.544 1.00 89.56 90 ILE A CA 1
ATOM 710 C C . ILE A 1 90 ? -15.920 -1.631 12.980 1.00 89.56 90 ILE A C 1
ATOM 712 O O . ILE A 1 90 ? -16.833 -1.709 12.159 1.00 89.56 90 ILE A O 1
ATOM 716 N N . HIS A 1 91 ? -16.161 -1.479 14.278 1.00 87.81 91 HIS A N 1
ATOM 717 C CA . HIS A 1 91 ? -17.518 -1.310 14.793 1.00 87.81 91 HIS A CA 1
ATOM 718 C C . HIS A 1 91 ? -18.054 0.101 14.509 1.00 87.81 91 HIS A C 1
ATOM 720 O O . HIS A 1 91 ? -17.294 1.058 14.390 1.00 87.81 91 HIS A O 1
ATOM 726 N N . SER A 1 92 ? -19.380 0.260 14.467 1.00 86.62 92 SER A N 1
ATOM 727 C CA . SER A 1 92 ? -20.047 1.530 14.123 1.00 86.62 92 SER A CA 1
ATOM 728 C C . SER A 1 92 ? -19.697 2.717 15.034 1.00 86.62 92 SER A C 1
ATOM 730 O O . SER A 1 92 ? -19.802 3.865 14.611 1.00 86.62 92 SER A O 1
ATOM 732 N N . HIS A 1 93 ? -19.282 2.455 16.275 1.00 87.44 93 HIS A N 1
ATOM 733 C CA . HIS A 1 93 ? -18.853 3.470 17.242 1.00 87.44 93 HIS A CA 1
ATOM 734 C C . HIS A 1 93 ? -17.350 3.787 17.167 1.00 87.44 93 HIS A C 1
ATOM 736 O O . HIS A 1 93 ? -16.890 4.748 17.787 1.00 87.44 93 HIS A O 1
ATOM 742 N N . GLU A 1 94 ? -16.569 2.985 16.440 1.00 91.00 94 GLU A N 1
ATOM 743 C CA . GLU A 1 94 ? -15.135 3.196 16.272 1.00 91.00 94 GLU A CA 1
ATOM 744 C C . GLU A 1 94 ? -14.883 4.246 15.181 1.00 91.00 94 GLU A C 1
ATOM 746 O O . GLU A 1 94 ? -15.602 4.347 14.186 1.00 91.00 94 GLU A O 1
ATOM 751 N N . ARG A 1 95 ? -13.835 5.058 15.357 1.00 89.69 95 ARG A N 1
ATOM 752 C CA . ARG A 1 95 ? -13.441 6.081 14.377 1.00 89.69 95 ARG A CA 1
ATOM 753 C C . ARG A 1 95 ? -12.049 5.799 13.850 1.00 89.69 95 ARG A C 1
ATOM 755 O O . ARG A 1 95 ? -11.107 5.655 14.627 1.00 89.69 95 ARG A O 1
ATOM 762 N N . LEU A 1 96 ? -11.898 5.797 12.527 1.00 90.25 96 LEU A N 1
ATOM 763 C CA . LEU A 1 96 ? -10.590 5.672 11.893 1.00 90.25 96 LEU A CA 1
ATOM 764 C C . LEU A 1 96 ? -9.651 6.797 12.348 1.00 90.25 96 LEU A C 1
ATOM 766 O O . LEU A 1 96 ? -9.971 7.980 12.186 1.00 90.25 96 LEU A O 1
ATOM 770 N N . LYS A 1 97 ? -8.481 6.413 12.870 1.00 89.94 97 LYS A N 1
ATOM 771 C CA . LYS A 1 97 ? -7.390 7.325 13.220 1.00 89.94 97 LYS A CA 1
ATOM 772 C C . LYS A 1 97 ? -6.344 7.363 12.108 1.00 89.94 97 LYS A C 1
ATOM 774 O O . LYS A 1 97 ? -6.101 8.431 11.558 1.00 89.94 97 LYS A O 1
ATOM 779 N N . THR A 1 98 ? -5.756 6.218 11.761 1.00 90.62 98 THR A N 1
ATOM 780 C CA . THR A 1 98 ? -4.730 6.112 10.708 1.00 90.62 98 THR A CA 1
ATOM 781 C C . THR A 1 98 ? -4.788 4.766 9.992 1.00 90.62 98 THR A C 1
ATOM 783 O O . THR A 1 98 ? -5.151 3.751 10.587 1.00 90.62 98 THR A O 1
ATOM 786 N N . VAL A 1 99 ? -4.384 4.760 8.722 1.00 92.31 99 VAL A N 1
ATOM 787 C CA . VAL A 1 99 ? -4.072 3.554 7.944 1.00 92.31 99 VAL A CA 1
ATOM 788 C C . VAL A 1 99 ? -2.620 3.675 7.501 1.00 92.31 99 VAL A C 1
ATOM 790 O O . VAL A 1 99 ? -2.246 4.685 6.914 1.00 92.31 99 VAL A O 1
ATOM 793 N N . GLN A 1 100 ? -1.799 2.676 7.804 1.00 93.88 100 GLN A N 1
ATOM 794 C CA . GLN A 1 100 ? -0.389 2.630 7.422 1.00 93.88 100 GLN A CA 1
ATOM 795 C C . GLN A 1 100 ? -0.127 1.328 6.680 1.00 93.88 100 GLN A C 1
ATOM 797 O O . GLN A 1 100 ? -0.313 0.252 7.247 1.00 93.88 100 GLN A O 1
ATOM 802 N N . ILE A 1 101 ? 0.306 1.410 5.425 1.00 96.69 101 ILE A N 1
ATOM 803 C CA . ILE A 1 101 ? 0.704 0.240 4.638 1.00 96.69 101 ILE A CA 1
ATOM 804 C C . ILE A 1 101 ? 2.227 0.224 4.585 1.00 96.69 101 ILE A C 1
ATOM 806 O O . ILE A 1 101 ? 2.841 1.121 4.010 1.00 96.69 101 ILE A O 1
ATOM 810 N N . PHE A 1 102 ? 2.837 -0.779 5.206 1.00 95.88 102 PHE A N 1
ATOM 811 C CA . PHE A 1 102 ? 4.285 -0.893 5.300 1.00 95.88 102 PHE A CA 1
ATOM 812 C C . PHE A 1 102 ? 4.857 -1.534 4.039 1.00 95.88 102 PHE A C 1
ATOM 814 O O . PHE A 1 102 ? 4.467 -2.635 3.631 1.00 95.88 102 PHE A O 1
ATOM 821 N N . THR A 1 103 ? 5.822 -0.836 3.453 1.00 96.50 103 THR A N 1
ATOM 822 C CA . THR A 1 103 ? 6.534 -1.201 2.230 1.00 96.50 103 THR A CA 1
ATOM 823 C C . THR A 1 103 ? 8.046 -1.059 2.428 1.00 96.50 103 THR A C 1
ATOM 825 O O . THR A 1 103 ? 8.531 -0.730 3.512 1.00 96.50 103 THR A O 1
ATOM 828 N N . ALA A 1 104 ? 8.822 -1.340 1.386 1.00 95.56 104 ALA A N 1
ATOM 829 C CA . ALA A 1 104 ? 10.266 -1.158 1.408 1.00 95.56 104 ALA A CA 1
ATOM 830 C C . ALA A 1 104 ? 10.657 0.331 1.441 1.00 95.56 104 ALA A C 1
ATOM 832 O O . ALA A 1 104 ? 9.859 1.220 1.150 1.00 95.56 104 ALA A O 1
ATOM 833 N N . GLN A 1 105 ? 11.925 0.605 1.733 1.00 95.38 105 GLN A N 1
ATOM 834 C CA . GLN A 1 105 ? 12.482 1.950 1.613 1.00 95.38 105 GLN A CA 1
ATOM 835 C C . GLN A 1 105 ? 12.345 2.536 0.196 1.00 95.38 105 GLN A C 1
ATOM 837 O O . GLN A 1 105 ? 12.366 1.821 -0.815 1.00 95.38 105 GLN A O 1
ATOM 842 N N . LEU A 1 106 ? 12.343 3.870 0.123 1.00 95.69 106 LEU A N 1
ATOM 843 C CA . LEU A 1 106 ? 12.239 4.647 -1.120 1.00 95.69 106 LEU A CA 1
ATOM 844 C C . LEU A 1 106 ? 13.253 4.227 -2.201 1.00 95.69 106 LEU A C 1
ATOM 846 O O . LEU A 1 106 ? 12.913 4.197 -3.384 1.00 95.69 106 LEU A O 1
ATOM 850 N N . GLU A 1 107 ? 14.497 3.904 -1.837 1.00 94.12 107 GLU A N 1
ATOM 851 C CA . GLU A 1 107 ? 15.523 3.468 -2.799 1.00 94.12 107 GLU A CA 1
ATOM 852 C C . GLU A 1 107 ? 15.193 2.122 -3.437 1.00 94.12 107 GLU A C 1
ATOM 854 O O . GLU A 1 107 ? 15.278 1.984 -4.661 1.00 94.12 107 GLU A O 1
ATOM 859 N N . ARG A 1 108 ? 14.735 1.155 -2.634 1.00 95.81 108 ARG A N 1
ATOM 860 C CA . ARG A 1 108 ? 14.327 -0.152 -3.148 1.00 95.81 108 ARG A CA 1
ATOM 861 C C . ARG A 1 108 ? 13.106 -0.029 -4.053 1.00 95.81 108 ARG A C 1
ATOM 863 O O . ARG A 1 108 ? 13.093 -0.635 -5.122 1.00 95.81 108 ARG A O 1
ATOM 870 N N . ILE A 1 109 ? 12.138 0.813 -3.684 1.00 96.81 109 ILE A N 1
ATOM 871 C CA . ILE A 1 109 ? 10.976 1.119 -4.534 1.00 96.81 109 ILE A CA 1
ATOM 872 C C . ILE A 1 109 ? 11.432 1.711 -5.871 1.00 96.81 109 ILE A C 1
ATOM 874 O O . ILE A 1 109 ? 10.983 1.273 -6.929 1.00 96.81 109 ILE A O 1
ATOM 878 N N . ARG A 1 110 ? 12.357 2.678 -5.861 1.00 96.38 110 ARG A N 1
ATOM 879 C CA . ARG A 1 110 ? 12.896 3.275 -7.096 1.00 96.38 110 ARG A CA 1
ATOM 880 C C . ARG A 1 110 ? 13.621 2.256 -7.968 1.00 96.38 110 ARG A C 1
ATOM 882 O O . ARG A 1 110 ? 13.483 2.337 -9.188 1.00 96.38 110 ARG A O 1
ATOM 889 N N . ALA A 1 111 ? 14.385 1.343 -7.370 1.00 96.88 111 ALA A N 1
ATOM 890 C CA . ALA A 1 111 ? 15.086 0.283 -8.089 1.00 96.88 111 ALA A CA 1
ATOM 891 C C . ALA A 1 111 ? 14.094 -0.654 -8.793 1.00 96.88 111 ALA A C 1
ATOM 893 O O . ALA A 1 111 ? 14.132 -0.764 -10.017 1.00 96.88 111 ALA A O 1
ATOM 894 N N . VAL A 1 112 ? 13.121 -1.196 -8.058 1.00 97.56 112 VAL A N 1
ATOM 895 C CA . VAL A 1 112 ? 12.078 -2.072 -8.623 1.00 97.56 112 VAL A CA 1
ATOM 896 C C . VAL A 1 112 ? 11.239 -1.336 -9.672 1.00 97.56 112 VAL A C 1
ATOM 898 O O . VAL A 1 112 ? 10.936 -1.870 -10.733 1.00 97.56 112 VAL A O 1
ATOM 901 N N . ALA A 1 113 ? 10.939 -0.053 -9.468 1.00 97.31 113 ALA A N 1
ATOM 902 C CA . ALA A 1 113 ? 10.239 0.748 -10.469 1.00 97.31 113 ALA A CA 1
ATOM 903 C C . ALA A 1 113 ? 11.044 0.959 -11.766 1.00 97.31 113 ALA A C 1
ATOM 905 O O . ALA A 1 113 ? 10.452 1.270 -12.803 1.00 97.31 113 ALA A O 1
ATOM 906 N N . ARG A 1 114 ? 12.383 0.884 -11.732 1.00 97.31 114 ARG A N 1
ATOM 907 C CA . ARG A 1 114 ? 13.221 0.904 -12.946 1.00 97.31 114 ARG A CA 1
ATOM 908 C C . ARG A 1 114 ? 13.160 -0.442 -13.660 1.00 97.31 114 ARG A C 1
ATOM 910 O O . ARG A 1 114 ? 13.009 -0.433 -14.877 1.00 97.31 114 ARG A O 1
ATOM 917 N N . GLU A 1 115 ? 13.198 -1.544 -12.914 1.00 96.69 115 GLU A N 1
ATOM 918 C CA . GLU A 1 115 ? 13.030 -2.908 -13.439 1.00 96.69 115 GLU A CA 1
ATOM 919 C C . GLU A 1 115 ? 11.676 -3.041 -14.159 1.00 96.69 115 GLU A C 1
ATOM 921 O O . GLU A 1 115 ? 11.648 -3.287 -15.361 1.00 96.69 115 G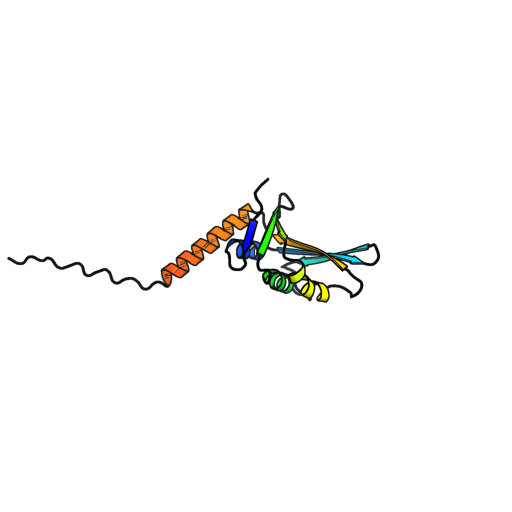LU A O 1
ATOM 926 N N . ILE A 1 116 ? 10.568 -2.668 -13.502 1.00 95.31 116 ILE A N 1
ATOM 927 C CA . ILE A 1 116 ? 9.218 -2.668 -14.104 1.00 95.31 116 ILE A CA 1
ATOM 928 C C . ILE A 1 116 ? 9.167 -1.843 -15.404 1.00 95.31 116 ILE A C 1
ATOM 930 O O . ILE A 1 116 ? 8.510 -2.220 -16.377 1.00 95.31 116 ILE A O 1
ATOM 934 N N . ARG A 1 117 ? 9.844 -0.687 -15.449 1.00 94.00 117 ARG A N 1
ATOM 935 C CA . ARG A 1 117 ? 9.906 0.144 -16.665 1.00 94.00 117 ARG A CA 1
ATOM 936 C C . ARG A 1 117 ? 10.697 -0.519 -17.783 1.00 94.00 117 ARG A C 1
ATOM 938 O O . ARG A 1 117 ? 10.271 -0.426 -18.935 1.00 94.00 117 ARG A O 1
ATOM 945 N N . ALA A 1 118 ? 11.824 -1.145 -17.458 1.00 93.50 118 ALA A N 1
ATOM 946 C CA . ALA A 1 118 ? 12.636 -1.871 -18.423 1.00 93.50 118 ALA A CA 1
ATOM 947 C C . ALA A 1 118 ? 11.840 -3.041 -19.020 1.00 93.50 118 ALA A C 1
ATOM 949 O O . ALA A 1 118 ? 11.731 -3.131 -20.243 1.00 93.50 118 ALA A O 1
ATOM 950 N N . ASP A 1 119 ? 11.172 -3.833 -18.182 1.00 91.69 119 ASP A N 1
ATOM 951 C CA . ASP A 1 119 ? 10.355 -4.972 -18.614 1.00 91.69 119 ASP A CA 1
ATOM 952 C C . ASP A 1 119 ? 9.220 -4.537 -19.545 1.00 91.69 119 ASP A C 1
ATOM 954 O O . ASP A 1 119 ? 9.000 -5.119 -20.610 1.00 91.69 119 ASP A O 1
ATOM 958 N N . ARG A 1 120 ? 8.538 -3.435 -19.209 1.00 91.69 120 ARG A N 1
ATOM 959 C CA . ARG A 1 120 ? 7.510 -2.838 -20.075 1.00 91.69 120 ARG A CA 1
ATOM 960 C C . ARG A 1 120 ? 8.070 -2.371 -21.414 1.00 91.69 120 ARG A C 1
ATOM 962 O O . ARG A 1 120 ? 7.408 -2.534 -22.441 1.00 91.69 120 ARG A O 1
ATOM 969 N N . ALA A 1 121 ? 9.262 -1.776 -21.422 1.00 90.00 121 ALA A N 1
ATOM 970 C CA . ALA A 1 121 ? 9.910 -1.325 -22.649 1.00 90.00 121 ALA A CA 1
ATOM 971 C C . ALA A 1 121 ? 10.284 -2.511 -23.551 1.00 90.00 121 ALA A C 1
ATOM 973 O O . ALA A 1 121 ? 10.000 -2.464 -24.751 1.00 90.00 121 ALA A O 1
ATOM 974 N N . VAL A 1 122 ? 10.828 -3.587 -22.974 1.00 90.50 122 VAL A N 1
ATOM 975 C CA . VAL A 1 122 ? 11.140 -4.838 -23.683 1.00 90.50 122 VAL A CA 1
ATOM 976 C C . VAL A 1 122 ? 9.867 -5.468 -24.247 1.00 90.50 122 VAL A C 1
ATOM 978 O O . VAL A 1 122 ? 9.797 -5.740 -25.446 1.00 90.50 122 VAL A O 1
ATOM 981 N N . ALA A 1 123 ? 8.815 -5.605 -23.436 1.00 88.88 123 ALA A N 1
ATOM 982 C CA . ALA A 1 123 ? 7.533 -6.153 -23.878 1.00 88.88 123 ALA A CA 1
ATOM 983 C C . ALA A 1 123 ? 6.904 -5.327 -25.016 1.00 88.88 123 ALA A C 1
ATOM 985 O O . ALA A 1 123 ? 6.324 -5.877 -25.953 1.00 88.88 123 ALA A O 1
ATOM 986 N N . LYS A 1 124 ? 7.038 -3.995 -24.975 1.00 88.19 124 LYS A N 1
ATOM 987 C CA . LYS A 1 124 ? 6.563 -3.106 -26.046 1.00 88.19 124 LYS A CA 1
ATOM 988 C C . LYS A 1 124 ? 7.412 -3.219 -27.314 1.00 88.19 124 LYS A C 1
ATOM 990 O O . LYS A 1 124 ? 6.859 -3.128 -28.407 1.00 88.19 124 LYS A O 1
ATOM 995 N N . ALA A 1 125 ? 8.726 -3.401 -27.188 1.00 83.75 125 ALA A N 1
ATOM 996 C CA . ALA A 1 125 ? 9.621 -3.608 -28.324 1.00 83.75 125 ALA A CA 1
ATOM 997 C C . ALA A 1 125 ? 9.341 -4.945 -29.026 1.00 83.75 125 ALA A C 1
ATOM 999 O O . ALA A 1 125 ? 9.253 -4.965 -30.249 1.00 83.75 125 ALA A O 1
ATOM 1000 N N . ALA A 1 126 ? 9.096 -6.014 -28.263 1.00 81.50 126 ALA A N 1
ATOM 1001 C CA . ALA A 1 126 ? 8.736 -7.329 -28.795 1.00 81.50 126 ALA A CA 1
ATOM 1002 C C . ALA A 1 126 ? 7.410 -7.324 -29.579 1.00 81.50 126 ALA A C 1
ATOM 1004 O O . ALA A 1 126 ? 7.242 -8.092 -30.519 1.00 81.50 126 ALA A O 1
ATOM 1005 N N . LYS A 1 127 ? 6.472 -6.434 -29.222 1.00 81.31 127 LYS A N 1
ATOM 1006 C CA . LYS A 1 127 ? 5.183 -6.271 -29.918 1.00 81.31 127 LYS A CA 1
ATOM 1007 C C . LYS A 1 127 ? 5.243 -5.365 -31.151 1.00 81.31 127 LYS A C 1
ATOM 1009 O O . LYS A 1 127 ? 4.254 -5.281 -31.877 1.00 81.31 127 LYS A O 1
ATOM 1014 N N . LYS A 1 128 ? 6.347 -4.646 -31.395 1.00 69.62 128 LYS A N 1
ATOM 1015 C CA . LYS A 1 128 ? 6.476 -3.847 -32.620 1.00 69.62 128 LYS A CA 1
ATOM 1016 C C . LYS A 1 128 ? 6.767 -4.790 -33.792 1.00 69.62 128 LYS A C 1
ATOM 1018 O O . LYS A 1 128 ? 7.730 -5.548 -33.701 1.00 69.62 128 LYS A O 1
ATOM 1023 N N . PRO A 1 129 ? 6.002 -4.728 -34.898 1.00 62.03 129 PRO A N 1
ATOM 1024 C CA . PRO A 1 129 ? 6.352 -5.483 -36.090 1.00 62.03 129 PRO A CA 1
ATOM 1025 C C . PRO A 1 129 ? 7.754 -5.068 -36.537 1.00 62.03 129 PRO A C 1
ATOM 1027 O O . PRO A 1 129 ? 8.077 -3.874 -36.566 1.00 62.03 129 PRO A O 1
ATOM 1030 N N . ALA A 1 130 ? 8.598 -6.052 -36.851 1.00 64.38 130 ALA A N 1
ATOM 1031 C CA . ALA A 1 130 ? 9.893 -5.793 -37.455 1.00 64.38 130 ALA A CA 1
ATOM 1032 C C . ALA A 1 130 ? 9.644 -4.969 -38.723 1.00 64.38 130 ALA A C 1
ATOM 1034 O O . ALA A 1 130 ? 8.992 -5.447 -39.652 1.00 64.38 130 ALA A O 1
ATOM 1035 N N . LYS A 1 131 ? 10.110 -3.712 -38.756 1.00 61.28 131 LYS A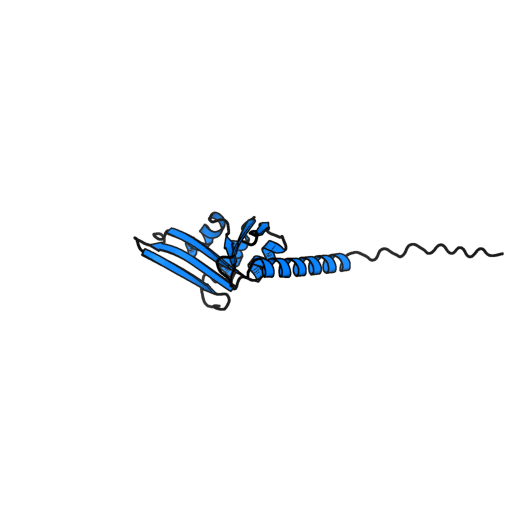 N 1
ATOM 1036 C CA . LYS A 1 131 ? 10.118 -2.955 -40.011 1.00 61.28 131 LYS A CA 1
ATOM 1037 C C . LYS A 1 131 ? 10.865 -3.825 -41.028 1.00 61.28 131 LYS A C 1
ATOM 1039 O O . LYS A 1 131 ? 11.990 -4.227 -40.710 1.00 61.28 131 LYS A O 1
ATOM 1044 N N . PRO A 1 132 ? 10.284 -4.137 -42.202 1.00 58.62 132 PRO A N 1
ATOM 1045 C CA . PRO A 1 132 ? 11.043 -4.808 -43.241 1.00 58.62 132 PRO A CA 1
ATOM 1046 C C . PRO A 1 132 ? 12.299 -3.974 -43.485 1.00 58.62 132 PRO A C 1
ATOM 1048 O O . PRO A 1 132 ? 12.222 -2.745 -43.592 1.00 58.62 132 PRO A O 1
ATOM 1051 N N . LYS A 1 133 ? 13.467 -4.629 -43.464 1.00 60.16 133 LYS A N 1
ATOM 1052 C CA . LYS A 1 133 ? 14.723 -3.988 -43.859 1.00 60.16 133 LYS A CA 1
ATOM 1053 C C . LYS A 1 133 ? 14.457 -3.395 -45.236 1.00 60.16 133 LYS A C 1
ATOM 1055 O O . LYS A 1 133 ? 14.101 -4.141 -46.141 1.00 60.16 133 LYS A O 1
ATOM 1060 N N . ALA A 1 134 ? 14.540 -2.070 -45.343 1.00 57.81 134 ALA A N 1
ATOM 1061 C CA . ALA A 1 134 ? 14.396 -1.378 -46.612 1.00 57.81 134 ALA A CA 1
ATOM 1062 C C . ALA A 1 134 ? 15.256 -2.104 -47.648 1.00 57.81 134 ALA A C 1
ATOM 1064 O O . ALA A 1 134 ? 16.420 -2.401 -47.357 1.00 57.81 134 ALA A O 1
ATOM 1065 N N . ASP A 1 135 ? 14.654 -2.432 -48.793 1.00 51.88 135 ASP A N 1
ATOM 1066 C CA . ASP A 1 135 ? 15.325 -3.069 -49.916 1.00 51.88 135 ASP A CA 1
ATOM 1067 C C . ASP A 1 135 ? 16.690 -2.416 -50.120 1.00 51.88 135 ASP A C 1
ATOM 1069 O O . ASP A 1 135 ? 16.801 -1.236 -50.471 1.00 51.88 135 ASP A O 1
ATOM 1073 N N . LEU A 1 136 ? 17.741 -3.197 -49.865 1.00 55.19 136 LEU A N 1
ATOM 1074 C CA . LEU A 1 136 ? 19.082 -2.907 -50.337 1.00 55.19 136 LEU A CA 1
ATOM 1075 C C . LEU A 1 136 ? 18.959 -2.795 -51.853 1.00 55.19 136 LEU A C 1
ATOM 1077 O O . LEU A 1 136 ? 18.935 -3.809 -52.552 1.00 55.19 136 LEU A O 1
ATOM 1081 N N . LYS A 1 137 ? 18.818 -1.557 -52.346 1.00 53.22 137 LYS A N 1
ATOM 1082 C CA . LYS A 1 137 ? 18.904 -1.204 -53.762 1.00 53.22 137 LYS A CA 1
ATOM 1083 C C . LYS A 1 137 ? 20.065 -1.999 -54.345 1.00 53.22 137 LYS A C 1
ATOM 1085 O O . LYS A 1 137 ? 21.226 -1.706 -54.063 1.00 53.22 137 LYS A O 1
ATOM 1090 N N . LYS A 1 138 ? 19.744 -3.007 -55.156 1.00 55.53 138 LYS A N 1
ATOM 1091 C CA . LYS A 1 138 ? 20.699 -3.677 -56.029 1.00 55.53 138 LYS A CA 1
ATOM 1092 C C . LYS A 1 138 ? 21.185 -2.632 -57.036 1.00 55.53 138 LYS A C 1
ATOM 1094 O O . LYS A 1 138 ? 20.651 -2.546 -58.132 1.00 55.53 138 LYS A O 1
ATOM 1099 N N . ARG A 1 139 ? 22.189 -1.830 -56.679 1.00 52.34 139 ARG A N 1
ATOM 1100 C CA . ARG A 1 139 ? 23.090 -1.243 -57.674 1.00 52.34 139 ARG A CA 1
ATOM 1101 C C . ARG A 1 139 ? 24.138 -2.300 -57.997 1.00 52.34 139 ARG A C 1
ATOM 1103 O O . ARG A 1 139 ? 25.247 -2.284 -57.481 1.00 52.34 139 ARG A O 1
ATOM 1110 N N . ARG A 1 140 ? 23.715 -3.294 -58.779 1.00 51.31 140 ARG A N 1
ATOM 1111 C CA . ARG A 1 140 ? 24.619 -3.958 -59.711 1.00 51.31 140 ARG A CA 1
ATOM 1112 C C . ARG A 1 140 ? 24.543 -3.108 -60.967 1.00 51.31 140 ARG A C 1
ATOM 1114 O O . ARG A 1 140 ? 23.627 -3.300 -61.759 1.00 51.31 140 ARG A O 1
ATOM 1121 N N . ASP A 1 141 ? 25.440 -2.136 -61.079 1.00 44.41 141 ASP A N 1
ATOM 1122 C CA . ASP A 1 141 ? 25.755 -1.588 -62.390 1.00 44.41 141 ASP A CA 1
ATOM 1123 C C . ASP A 1 141 ? 26.421 -2.732 -63.164 1.00 44.41 141 ASP A C 1
ATOM 1125 O O . ASP A 1 141 ? 27.479 -3.248 -62.799 1.00 44.41 141 ASP A O 1
ATOM 1129 N N . VAL A 1 142 ? 25.657 -3.240 -64.124 1.00 46.84 142 VAL A N 1
ATOM 1130 C CA . VAL A 1 142 ? 26.036 -4.228 -65.123 1.00 46.84 142 VAL A CA 1
ATOM 1131 C C . VAL A 1 142 ? 26.510 -3.425 -66.332 1.00 46.84 142 VAL A C 1
ATOM 1133 O O . VAL A 1 142 ? 25.691 -2.720 -66.909 1.00 46.84 142 VAL A O 1
ATOM 1136 N N . ILE A 1 143 ? 27.796 -3.612 -66.658 1.00 46.16 143 ILE A N 1
ATOM 1137 C CA . ILE A 1 143 ? 28.517 -3.351 -67.924 1.00 46.16 143 ILE A CA 1
ATOM 1138 C C . ILE A 1 143 ? 28.587 -1.886 -68.370 1.00 46.16 143 ILE A C 1
ATOM 1140 O O . ILE A 1 143 ? 27.583 -1.345 -68.875 1.00 46.16 143 ILE A O 1
#

Radius of gyration: 23.03 Å; chains: 1; bounding box: 49×30×93 Å

Sequence (143 aa):
MQKPIQARNGSSLFEAAFSLSKSARITVFNFGQIRTLQFNQLKLNCEPSFSDLISAARESEYIHVVNDSIDHGVIEVDRYVMDAFVKQCIHSHERLKTVQIFTAQLERIRAVAREIRADRAVAKAAKKPAKPKADLKKRRDVI

Secondary structure (DSSP, 8-state):
-PPPEEEETTSHHHHHHHHT--EEEEEEEETTEEEEEEEETT-TT-SS-HHHHHHHHTT-SEEEEEE-SSS-EEEEE-HHHHHHHHHHHS-TT-EEEEEEEEE--HHHHHHHHHHHHHHHHHHHHHTS--PPPP---------

Foldseek 3Di:
DDDKDKDFQPALLLVLQLVQWAKKWWWKDDPNDIDIDIAGPPDPPDVVHPVVQSVLQSVARMWIWDAPDPFWIWIDGDPVSCVVVVPVVDDPRIGTDDMTTIGGDPVSSVVSSVVVVVVVVVVVVVPDPDDPPPPPPPPPPDD

pLDDT: mean 87.62, std 12.83, range [44.41, 97.56]